Protein AF-A0A2E1I739-F1 (afdb_monomer_lite)

pLDDT: mean 78.55, std 15.69, range [39.75, 94.75]

Foldseek 3Di:
DDPDPDPPPPPPVVVVVVVVVVVVVVVVVVVVVVVVVVVVVVVVCVVPPQQDFDWDADPVRWIWTADNVRWIWIDPPPDTHTDDPPD

Structure (mmCIF, N/CA/C/O backbone):
data_AF-A0A2E1I739-F1
#
_entry.id   AF-A0A2E1I739-F1
#
loop_
_atom_site.group_PDB
_atom_site.id
_atom_site.type_symbol
_atom_site.label_atom_id
_atom_site.label_alt_id
_atom_site.label_comp_id
_atom_site.label_asym_id
_atom_site.label_entity_id
_atom_site.label_seq_id
_atom_site.pdbx_PDB_ins_code
_atom_site.Cartn_x
_atom_site.Cartn_y
_atom_site.Cartn_z
_atom_site.occupancy
_atom_site.B_iso_or_equiv
_atom_site.auth_seq_id
_atom_site.auth_comp_id
_atom_site.auth_asym_id
_atom_site.auth_atom_id
_atom_site.pdbx_PDB_model_num
ATOM 1 N N . MET A 1 1 ? 42.331 17.248 -57.249 1.00 43.16 1 MET A N 1
ATOM 2 C CA . MET A 1 1 ? 40.969 16.678 -57.287 1.00 43.16 1 MET A CA 1
ATOM 3 C C . MET A 1 1 ? 40.738 15.961 -55.969 1.00 43.16 1 MET A C 1
ATOM 5 O O . MET A 1 1 ? 41.230 14.857 -55.788 1.00 43.16 1 MET A O 1
ATOM 9 N N . THR A 1 2 ? 40.114 16.634 -55.006 1.00 48.34 2 THR A N 1
ATOM 10 C CA . THR A 1 2 ? 39.730 16.047 -53.718 1.00 48.34 2 THR A CA 1
ATOM 11 C C . THR A 1 2 ? 38.435 15.277 -53.930 1.00 48.34 2 THR A C 1
ATOM 13 O O . THR A 1 2 ? 37.375 15.871 -54.091 1.00 48.34 2 THR A O 1
ATOM 16 N N . SER A 1 3 ? 38.547 13.954 -54.018 1.00 54.03 3 SER A N 1
ATOM 17 C CA . SER A 1 3 ? 37.399 13.053 -54.007 1.00 54.03 3 SER A CA 1
ATOM 18 C C . SER A 1 3 ? 36.765 13.127 -52.621 1.00 54.03 3 SER A C 1
ATOM 20 O O . SER A 1 3 ? 37.255 12.493 -51.688 1.00 54.03 3 SER A O 1
ATOM 22 N N . GLU A 1 4 ? 35.712 13.925 -52.472 1.00 59.69 4 GLU A N 1
ATOM 23 C CA . GLU A 1 4 ? 34.858 13.869 -51.290 1.00 59.69 4 GLU A CA 1
ATOM 24 C C . GLU A 1 4 ? 34.231 12.476 -51.227 1.00 59.69 4 GLU A C 1
ATOM 26 O O . GLU A 1 4 ? 33.420 12.092 -52.069 1.00 59.69 4 GLU A O 1
ATOM 31 N N . PHE A 1 5 ? 34.665 11.685 -50.248 1.00 57.47 5 PHE A N 1
ATOM 32 C CA . PHE A 1 5 ? 34.031 10.419 -49.927 1.00 57.47 5 PHE A CA 1
ATOM 33 C C . PHE A 1 5 ? 32.644 10.731 -49.362 1.00 57.47 5 PHE A C 1
ATOM 35 O O . PHE A 1 5 ? 32.506 11.058 -48.185 1.00 57.47 5 PHE A O 1
ATOM 42 N N . GLN A 1 6 ? 31.619 10.678 -50.211 1.00 60.41 6 GLN A N 1
ATOM 43 C CA . GLN A 1 6 ? 30.239 10.640 -49.749 1.00 60.41 6 GLN A CA 1
ATOM 44 C C . GLN A 1 6 ? 29.947 9.208 -49.287 1.00 60.41 6 GLN A C 1
ATOM 46 O O . GLN A 1 6 ? 29.920 8.306 -50.131 1.00 60.41 6 GLN A O 1
ATOM 51 N N . PRO A 1 7 ? 29.774 8.952 -47.975 1.00 54.69 7 PRO A N 1
ATOM 52 C CA . PRO A 1 7 ? 29.386 7.627 -47.520 1.00 54.69 7 PRO A CA 1
ATOM 53 C C . PRO A 1 7 ? 28.035 7.267 -48.160 1.00 54.69 7 PRO A C 1
ATOM 55 O O . PRO A 1 7 ? 27.161 8.136 -48.256 1.00 54.69 7 PRO A O 1
ATOM 58 N N . PRO A 1 8 ? 27.844 6.017 -48.622 1.00 55.03 8 PRO A N 1
ATOM 59 C CA . PRO A 1 8 ? 26.631 5.635 -49.321 1.00 55.03 8 PRO A CA 1
ATOM 60 C C . PRO A 1 8 ? 25.434 5.833 -48.394 1.00 55.03 8 PRO A C 1
ATOM 62 O O . PRO A 1 8 ? 25.338 5.199 -47.339 1.00 55.03 8 PRO A O 1
ATOM 65 N N . ARG A 1 9 ? 24.532 6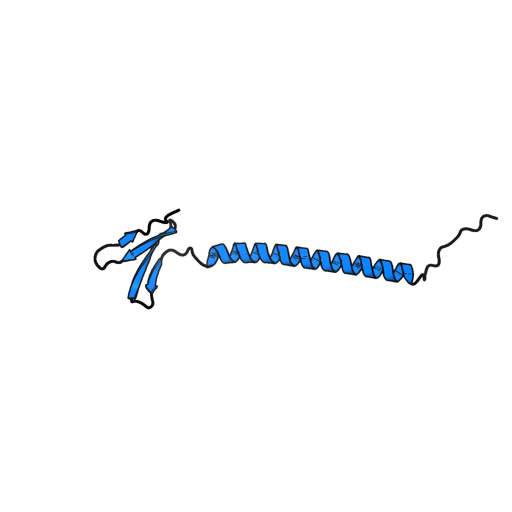.716 -48.828 1.00 56.88 9 ARG A N 1
ATOM 66 C CA . ARG A 1 9 ? 23.274 7.104 -48.174 1.00 56.88 9 ARG A CA 1
ATOM 67 C C . ARG A 1 9 ? 22.326 5.915 -47.920 1.00 56.88 9 ARG A C 1
ATOM 69 O O . ARG A 1 9 ? 21.434 6.040 -47.092 1.00 56.88 9 ARG A O 1
ATOM 76 N N . ASP A 1 10 ? 22.613 4.764 -48.533 1.00 59.94 10 ASP A N 1
ATOM 77 C CA . ASP A 1 10 ? 21.826 3.525 -48.488 1.00 59.94 10 ASP A CA 1
ATOM 78 C C . ASP A 1 10 ? 22.633 2.355 -47.881 1.00 59.94 10 ASP A C 1
ATOM 80 O O . ASP A 1 10 ? 22.608 1.219 -48.359 1.00 59.94 10 ASP A O 1
ATOM 84 N N . SER A 1 11 ? 23.436 2.626 -46.849 1.00 64.50 11 SER A N 1
ATOM 85 C CA . SER A 1 11 ? 24.185 1.568 -46.165 1.00 64.50 11 SER A CA 1
ATOM 86 C C . SER A 1 11 ? 23.264 0.799 -45.215 1.00 64.50 11 SER A C 1
ATOM 88 O O . SER A 1 11 ? 22.896 1.317 -44.164 1.00 64.50 11 SER A O 1
ATOM 90 N N . ILE A 1 12 ? 22.973 -0.465 -45.543 1.00 69.81 12 ILE A N 1
ATOM 91 C CA . ILE A 1 12 ? 22.203 -1.433 -44.725 1.00 69.81 12 ILE A CA 1
ATOM 92 C C . ILE A 1 12 ? 22.665 -1.447 -43.257 1.00 69.81 12 ILE A C 1
ATOM 94 O O . ILE A 1 12 ? 21.865 -1.594 -42.337 1.00 69.81 12 ILE A O 1
ATOM 98 N N . LEU A 1 13 ? 23.966 -1.248 -43.020 1.00 68.88 13 LEU A N 1
ATOM 99 C CA . LEU A 1 13 ? 24.528 -1.147 -41.674 1.00 68.88 13 LEU A CA 1
ATOM 100 C C . LEU A 1 13 ? 24.017 0.091 -40.922 1.00 68.88 13 LEU A C 1
ATOM 102 O O . LEU A 1 13 ? 23.684 -0.016 -39.749 1.00 68.88 13 LEU A O 1
ATOM 106 N N . GLY A 1 14 ? 23.911 1.247 -41.580 1.00 73.81 14 GLY A N 1
ATOM 107 C CA . GLY A 1 14 ? 23.387 2.478 -40.983 1.00 73.81 14 GLY A CA 1
ATOM 108 C C . GLY A 1 14 ? 21.903 2.376 -40.625 1.00 73.81 14 GLY A C 1
ATOM 109 O O . GLY A 1 14 ? 21.503 2.810 -39.546 1.00 73.81 14 GLY A O 1
ATOM 110 N N . GLU A 1 15 ? 21.110 1.733 -41.481 1.00 75.25 15 GLU A N 1
ATOM 111 C CA . GLU A 1 15 ? 19.697 1.440 -41.216 1.00 75.25 15 GLU A CA 1
ATOM 112 C C . GLU A 1 15 ? 19.542 0.463 -40.035 1.00 75.25 15 GLU A C 1
ATOM 114 O O . GLU A 1 15 ? 18.769 0.716 -39.110 1.00 75.25 15 GLU A O 1
ATOM 119 N N . LEU A 1 16 ? 20.365 -0.591 -39.986 1.00 75.00 16 LEU A N 1
ATOM 120 C CA . LEU A 1 16 ? 20.404 -1.543 -38.872 1.00 75.00 16 LEU A CA 1
ATOM 121 C C . LEU A 1 16 ? 20.797 -0.875 -37.541 1.00 75.00 16 LEU A C 1
ATOM 123 O O . LEU A 1 16 ? 20.171 -1.131 -36.508 1.00 75.00 16 LEU A O 1
ATOM 127 N N . TYR A 1 17 ? 21.804 0.007 -37.553 1.00 80.69 17 TYR A N 1
ATOM 128 C CA . TYR A 1 17 ? 22.208 0.778 -36.373 1.00 80.69 17 TYR A CA 1
ATOM 129 C C . TYR A 1 17 ? 21.087 1.703 -35.896 1.00 80.69 17 TYR A C 1
ATOM 131 O O . TYR A 1 17 ? 20.791 1.733 -34.701 1.00 80.69 17 TYR A O 1
ATOM 139 N N . PHE A 1 18 ? 20.424 2.413 -36.811 1.00 82.69 18 PHE A N 1
ATOM 140 C CA . PHE A 1 18 ? 19.311 3.294 -36.467 1.00 82.69 18 PHE A CA 1
ATOM 141 C C . PHE A 1 18 ? 18.140 2.521 -35.846 1.00 82.69 18 PHE A C 1
ATOM 143 O O . PHE A 1 18 ? 17.631 2.918 -34.796 1.00 82.69 18 PHE A O 1
ATOM 150 N N . HIS A 1 19 ? 17.761 1.377 -36.423 1.00 83.69 19 HIS A N 1
ATOM 151 C CA . HIS A 1 19 ? 16.705 0.528 -35.868 1.00 83.69 19 HIS A CA 1
ATOM 152 C C . HIS A 1 19 ? 17.048 -0.014 -34.479 1.00 83.69 19 HIS A C 1
ATOM 154 O O . HIS A 1 19 ? 16.201 0.019 -33.587 1.00 83.69 19 HIS A O 1
ATOM 160 N N . THR A 1 20 ? 18.289 -0.452 -34.267 1.00 86.31 20 THR A N 1
ATOM 161 C CA . THR A 1 20 ? 18.741 -0.974 -32.966 1.00 86.31 20 THR A CA 1
ATOM 162 C C . THR A 1 20 ? 18.706 0.114 -31.889 1.00 86.31 20 THR A C 1
ATOM 164 O O . THR A 1 20 ? 18.245 -0.112 -30.766 1.00 86.31 20 THR A O 1
ATOM 167 N N . ILE A 1 21 ? 19.137 1.329 -32.239 1.00 88.12 21 ILE A N 1
ATOM 168 C CA . ILE A 1 21 ? 19.097 2.492 -31.347 1.00 88.12 21 ILE A CA 1
ATOM 169 C C . ILE A 1 21 ? 17.643 2.862 -31.018 1.00 88.12 21 ILE A C 1
ATOM 171 O O . ILE A 1 21 ? 17.301 3.025 -29.847 1.00 88.12 21 ILE A O 1
ATOM 175 N N . ALA A 1 22 ? 16.764 2.923 -32.021 1.00 90.31 22 ALA A N 1
ATOM 176 C CA . ALA A 1 22 ? 15.347 3.226 -31.827 1.00 90.31 22 ALA A CA 1
ATOM 177 C C . ALA A 1 22 ? 14.640 2.192 -30.930 1.00 90.31 22 ALA A C 1
ATOM 179 O O . ALA A 1 22 ? 13.891 2.564 -30.025 1.00 90.31 22 ALA A O 1
ATOM 180 N N . GLN A 1 23 ? 14.918 0.900 -31.123 1.00 90.50 23 GLN A N 1
ATOM 181 C CA . GLN A 1 23 ? 14.384 -0.170 -30.275 1.00 90.50 23 GLN A CA 1
ATOM 182 C C . GLN A 1 23 ? 14.877 -0.062 -28.830 1.00 90.50 23 GLN A C 1
ATOM 184 O O . GLN A 1 23 ? 14.105 -0.273 -27.897 1.00 90.50 23 GLN A O 1
ATOM 189 N N . SER A 1 24 ? 16.136 0.327 -28.634 1.00 91.38 24 SER A N 1
ATOM 190 C CA . SER A 1 24 ? 16.700 0.542 -27.299 1.00 91.38 24 SER A CA 1
ATOM 191 C C . SER A 1 24 ? 15.983 1.679 -26.570 1.00 91.38 24 SER A C 1
ATOM 193 O O . SER A 1 24 ? 15.591 1.514 -25.416 1.00 91.38 24 SER A O 1
ATOM 195 N N . PHE A 1 25 ? 15.725 2.803 -27.248 1.00 92.31 25 PHE A N 1
ATOM 196 C CA . PHE A 1 25 ? 14.939 3.900 -26.676 1.00 92.31 25 PHE A CA 1
ATOM 197 C C . PHE A 1 25 ? 13.516 3.471 -26.317 1.00 92.31 25 PHE A C 1
ATOM 199 O O . PHE A 1 25 ? 13.036 3.809 -25.237 1.00 92.31 25 PHE A O 1
ATOM 206 N N . LEU A 1 26 ? 12.860 2.688 -27.177 1.00 93.56 26 LEU A N 1
ATOM 207 C CA . LEU A 1 26 ? 11.523 2.166 -26.904 1.00 93.56 26 LEU A CA 1
ATOM 208 C C . LEU A 1 26 ? 11.507 1.274 -25.653 1.00 93.56 26 LEU A C 1
ATOM 210 O O . LEU A 1 26 ? 10.647 1.445 -24.792 1.00 93.56 26 LEU A O 1
ATOM 214 N N . MET A 1 27 ? 12.484 0.377 -25.512 1.00 94.75 27 MET A N 1
ATOM 215 C CA . MET A 1 27 ? 12.605 -0.495 -24.339 1.00 94.75 27 MET A CA 1
ATOM 216 C C . MET A 1 27 ? 12.909 0.286 -23.057 1.00 94.75 27 MET A C 1
ATOM 218 O O . MET A 1 27 ? 12.341 -0.018 -22.009 1.00 94.75 27 MET A O 1
ATOM 222 N N . ILE A 1 28 ? 13.757 1.316 -23.132 1.00 94.44 28 ILE A N 1
ATOM 223 C CA . ILE A 1 28 ? 14.049 2.197 -21.993 1.00 94.44 28 ILE A CA 1
ATOM 224 C C . ILE A 1 28 ? 12.787 2.953 -21.569 1.00 94.44 28 ILE A C 1
ATOM 226 O O . ILE A 1 28 ? 12.456 2.962 -20.386 1.00 94.44 28 ILE A O 1
ATOM 230 N N . LEU A 1 29 ? 12.052 3.545 -22.516 1.00 94.38 29 LEU A N 1
ATOM 231 C CA . LEU A 1 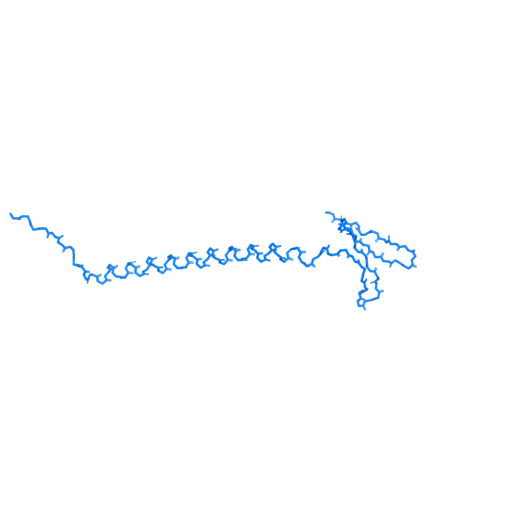29 ? 10.808 4.261 -22.224 1.00 94.38 29 LEU A CA 1
ATOM 232 C C . LEU A 1 29 ? 9.752 3.336 -21.615 1.00 94.38 29 LEU A C 1
ATOM 234 O O . LEU A 1 29 ? 9.096 3.713 -20.646 1.00 94.38 29 LEU A O 1
ATOM 238 N N . LEU A 1 30 ? 9.624 2.115 -22.137 1.00 94.56 30 LEU A N 1
ATOM 239 C CA . LEU A 1 30 ? 8.697 1.119 -21.609 1.00 94.56 30 LEU A CA 1
ATOM 240 C C . LEU A 1 30 ? 9.088 0.685 -20.187 1.00 94.56 30 LEU A C 1
ATOM 242 O O . LEU A 1 30 ? 8.232 0.619 -19.308 1.00 94.56 30 LEU A O 1
ATOM 246 N N . GLY A 1 31 ? 10.381 0.460 -19.936 1.00 93.88 31 GLY A N 1
ATOM 247 C CA . GLY A 1 31 ? 10.903 0.124 -18.611 1.00 93.88 31 GLY A CA 1
ATOM 248 C C . GLY A 1 31 ? 10.695 1.241 -17.586 1.00 93.88 31 GLY A C 1
ATOM 249 O O . GLY A 1 31 ? 10.191 0.988 -16.494 1.00 93.88 31 GLY A O 1
ATOM 250 N N . VAL A 1 32 ? 11.013 2.489 -17.942 1.00 94.44 32 VAL A N 1
ATOM 251 C CA . VAL A 1 32 ? 10.777 3.659 -17.077 1.00 94.44 32 VAL A CA 1
ATOM 252 C C . VAL A 1 32 ? 9.281 3.855 -16.825 1.00 94.44 32 VAL A C 1
ATOM 254 O O . VAL A 1 32 ? 8.881 4.084 -15.685 1.00 94.44 32 VAL A O 1
ATOM 257 N N . GLY A 1 33 ? 8.445 3.704 -17.855 1.00 91.88 33 GLY A N 1
ATOM 258 C CA . GLY A 1 33 ? 6.990 3.782 -17.726 1.00 91.88 33 GLY A CA 1
ATOM 259 C C . GLY A 1 33 ? 6.428 2.747 -16.751 1.00 91.88 33 GLY A C 1
ATOM 260 O O . GLY A 1 33 ? 5.620 3.094 -15.894 1.00 91.88 33 GLY A O 1
ATOM 261 N N . LEU A 1 34 ? 6.903 1.500 -16.818 1.00 92.00 34 LEU A N 1
ATOM 262 C CA . LEU A 1 34 ? 6.509 0.433 -15.892 1.00 92.00 34 LEU A CA 1
ATOM 263 C C . LEU A 1 34 ? 6.946 0.713 -14.449 1.00 92.00 34 LEU A C 1
ATOM 265 O O . LEU A 1 34 ? 6.181 0.446 -13.521 1.00 92.00 34 LEU A O 1
ATOM 269 N N . LEU A 1 35 ? 8.145 1.267 -14.246 1.00 90.94 35 LEU A N 1
ATOM 270 C CA . LEU A 1 35 ? 8.625 1.646 -12.915 1.00 90.94 35 LEU A CA 1
ATOM 271 C C . LEU A 1 35 ? 7.763 2.761 -12.315 1.00 90.94 35 LEU A C 1
ATOM 273 O O . LEU A 1 35 ? 7.303 2.627 -11.184 1.00 90.94 35 LEU A O 1
ATOM 277 N N . LEU A 1 36 ? 7.484 3.818 -13.084 1.00 88.62 36 LEU A N 1
ATOM 278 C CA . LEU A 1 36 ? 6.615 4.914 -12.644 1.00 88.62 36 LEU A CA 1
ATOM 279 C C . LEU A 1 36 ? 5.193 4.424 -12.359 1.00 88.62 36 LEU A C 1
ATOM 281 O O . LEU A 1 36 ? 4.630 4.753 -11.319 1.00 88.62 36 LEU A O 1
ATOM 285 N N . PHE A 1 37 ? 4.638 3.587 -13.237 1.00 85.75 37 PHE A N 1
ATOM 286 C CA . PHE A 1 37 ? 3.335 2.964 -13.023 1.00 85.75 37 PHE A CA 1
ATOM 287 C C . PHE A 1 37 ? 3.306 2.144 -11.729 1.00 85.75 37 PHE A C 1
ATOM 289 O O . PHE A 1 37 ? 2.371 2.270 -10.946 1.00 85.75 37 PHE A O 1
ATOM 296 N N . SER A 1 38 ? 4.352 1.360 -11.460 1.00 81.88 38 SER A N 1
ATOM 297 C CA . SER A 1 38 ? 4.450 0.558 -10.235 1.00 81.88 38 SER A CA 1
ATOM 298 C C . SER A 1 38 ? 4.515 1.424 -8.976 1.00 81.88 38 SER A C 1
ATOM 300 O O . SER A 1 38 ? 3.897 1.074 -7.974 1.00 81.88 38 SER A O 1
ATOM 302 N N . VAL A 1 39 ? 5.223 2.559 -9.018 1.00 82.62 39 VAL A N 1
ATOM 303 C CA . VAL A 1 39 ? 5.272 3.517 -7.900 1.00 82.62 39 VAL A CA 1
ATOM 304 C C . VAL A 1 39 ? 3.893 4.124 -7.657 1.00 82.62 39 VAL A C 1
ATOM 306 O O . VAL A 1 39 ? 3.388 4.038 -6.543 1.00 82.62 39 VAL A O 1
ATOM 309 N N . ILE A 1 40 ? 3.246 4.641 -8.705 1.00 81.06 40 ILE A N 1
ATOM 310 C CA . ILE A 1 40 ? 1.920 5.264 -8.606 1.00 81.06 40 ILE A CA 1
ATOM 311 C C . ILE A 1 40 ? 0.886 4.257 -8.092 1.00 81.06 40 ILE A C 1
ATOM 313 O O . ILE A 1 40 ? 0.105 4.570 -7.198 1.00 81.06 40 ILE A O 1
ATOM 317 N N . VAL A 1 41 ? 0.870 3.033 -8.621 1.00 77.19 41 VAL A N 1
ATOM 318 C CA . VAL A 1 41 ? -0.061 1.991 -8.167 1.00 77.19 41 VAL A CA 1
ATOM 319 C C . VAL A 1 41 ? 0.211 1.593 -6.715 1.00 77.19 41 VAL A C 1
ATOM 321 O O . VAL A 1 41 ? -0.736 1.424 -5.955 1.00 77.19 41 VAL A O 1
ATOM 324 N N . ASN A 1 42 ? 1.473 1.477 -6.295 1.00 72.25 42 ASN A N 1
ATOM 325 C CA . ASN A 1 42 ? 1.821 1.152 -4.908 1.00 72.25 42 ASN A CA 1
ATOM 326 C C . ASN A 1 42 ? 1.410 2.267 -3.933 1.00 72.25 42 ASN A C 1
ATOM 328 O O . ASN A 1 42 ? 0.854 1.973 -2.879 1.00 72.25 42 ASN A O 1
ATOM 332 N N . GLU A 1 43 ? 1.624 3.534 -4.292 1.00 68.62 43 GLU A N 1
ATOM 333 C CA . GLU A 1 43 ? 1.177 4.674 -3.483 1.00 68.62 43 GLU A CA 1
ATOM 334 C C . GLU A 1 43 ? -0.351 4.701 -3.347 1.00 68.62 43 GLU A C 1
ATOM 336 O O . GLU A 1 43 ? -0.860 4.760 -2.232 1.00 68.62 43 GLU A O 1
ATOM 341 N N . ASN A 1 44 ? -1.089 4.522 -4.447 1.00 60.81 44 ASN A N 1
ATOM 342 C CA . ASN A 1 44 ? -2.555 4.511 -4.406 1.00 60.81 44 ASN A CA 1
ATOM 343 C C . ASN A 1 44 ? -3.133 3.281 -3.674 1.00 60.81 44 ASN A C 1
ATOM 345 O O . ASN A 1 44 ? -4.156 3.384 -3.005 1.00 60.81 44 ASN A O 1
ATOM 349 N N . LEU A 1 45 ? -2.484 2.113 -3.752 1.00 57.38 45 LEU A N 1
ATOM 350 C CA . LEU A 1 45 ? -2.908 0.918 -3.008 1.00 57.38 45 LEU A CA 1
ATOM 351 C C . LEU A 1 45 ? -2.578 0.997 -1.512 1.00 57.38 45 LEU A C 1
ATOM 353 O O . LEU A 1 45 ? -3.266 0.375 -0.703 1.00 57.38 45 LEU A O 1
ATOM 357 N N . ARG A 1 46 ? -1.532 1.733 -1.120 1.00 54.12 46 ARG A N 1
ATOM 358 C CA . ARG A 1 46 ? -1.214 1.944 0.299 1.00 54.12 46 ARG A CA 1
ATOM 359 C C . ARG A 1 46 ? -2.287 2.756 1.014 1.00 54.12 46 ARG A C 1
ATOM 361 O O . ARG A 1 46 ? -2.562 2.460 2.177 1.00 54.12 46 ARG A O 1
ATOM 368 N N . ASP A 1 47 ? -2.895 3.713 0.322 1.00 53.06 47 ASP A N 1
ATOM 369 C CA . ASP A 1 47 ? -3.908 4.584 0.915 1.00 53.06 47 ASP A CA 1
ATOM 370 C C . ASP A 1 47 ? -5.279 3.897 1.040 1.00 53.06 47 ASP A C 1
ATOM 372 O O . ASP A 1 47 ? -5.960 4.085 2.050 1.00 53.06 47 ASP A O 1
ATOM 376 N N . ASP A 1 48 ? -5.656 3.025 0.098 1.00 51.59 48 ASP A N 1
ATOM 377 C CA . ASP A 1 48 ? -7.008 2.441 0.075 1.00 51.59 48 ASP A CA 1
ATOM 378 C C . ASP A 1 48 ? -7.167 1.125 0.860 1.00 51.59 48 ASP A C 1
ATOM 380 O O . ASP A 1 48 ? -8.273 0.785 1.283 1.00 51.59 48 ASP A O 1
ATOM 384 N N . VAL A 1 49 ? -6.096 0.354 1.087 1.00 52.50 49 VAL A N 1
ATOM 385 C CA . VAL A 1 49 ? -6.270 -1.040 1.547 1.00 52.50 49 VAL A CA 1
ATOM 386 C C . VAL A 1 49 ? -6.325 -1.195 3.079 1.00 52.50 49 VAL A C 1
ATOM 388 O O . VAL A 1 49 ? -6.820 -2.218 3.545 1.00 52.50 49 VAL A O 1
ATOM 391 N N . TYR A 1 50 ? -5.920 -0.217 3.909 1.00 52.75 50 TYR A N 1
ATOM 392 C CA . TYR A 1 50 ? -5.832 -0.471 5.367 1.00 52.75 50 TYR A CA 1
ATOM 393 C C . TYR A 1 50 ? -6.147 0.665 6.357 1.00 52.75 50 TYR A C 1
ATOM 395 O O . TYR A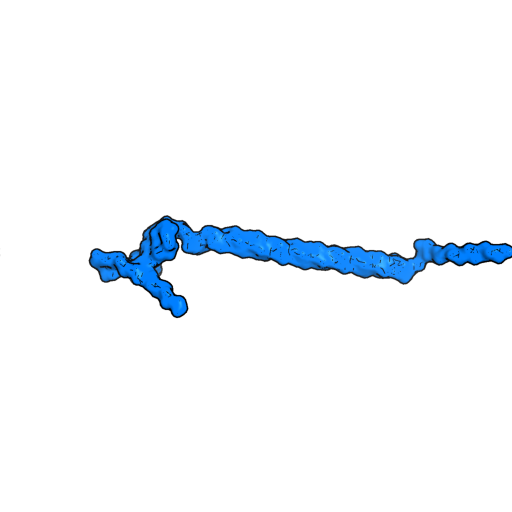 1 50 ? -5.893 0.466 7.545 1.00 52.75 50 TYR A O 1
ATOM 403 N N . PHE A 1 51 ? -6.718 1.814 5.989 1.00 59.72 51 PHE A N 1
ATOM 404 C CA . PHE A 1 51 ? -6.785 2.942 6.945 1.00 59.72 51 PHE A CA 1
ATOM 405 C C . PHE A 1 51 ? -8.154 3.554 7.222 1.00 59.72 51 PHE A C 1
ATOM 407 O O . PHE A 1 51 ? -8.227 4.549 7.942 1.00 59.72 51 PHE A O 1
ATOM 414 N N . THR A 1 52 ? -9.250 2.952 6.765 1.00 67.62 52 THR A N 1
ATOM 415 C CA . THR A 1 52 ? -10.579 3.440 7.140 1.00 67.62 52 THR A CA 1
ATOM 416 C C . THR A 1 52 ? -10.893 3.104 8.605 1.00 67.62 52 THR A C 1
ATOM 418 O O . THR A 1 52 ? -10.869 1.937 9.006 1.00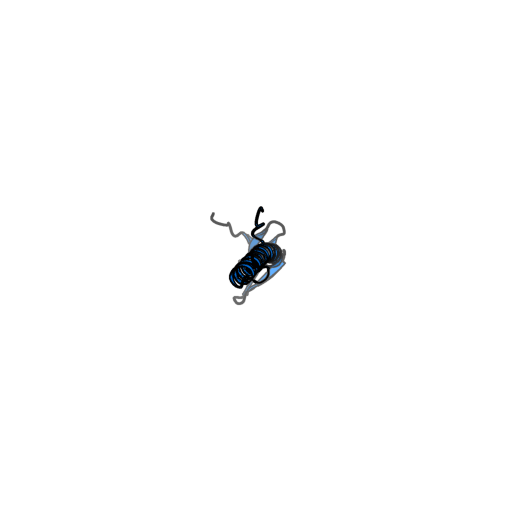 67.62 52 THR A O 1
ATOM 421 N N . PRO A 1 53 ? -11.170 4.117 9.446 1.00 81.06 53 PRO A N 1
ATOM 422 C CA . PRO A 1 53 ? -11.704 3.896 10.780 1.00 81.06 53 PRO A CA 1
ATOM 423 C C . PRO A 1 53 ? -13.050 3.196 10.661 1.00 81.06 53 PRO A C 1
ATOM 425 O O . PRO A 1 53 ? -13.867 3.541 9.806 1.00 81.06 53 PRO A O 1
ATOM 428 N N . GLY A 1 54 ? -13.296 2.234 11.535 1.00 88.31 54 GLY A N 1
ATOM 429 C CA . GLY A 1 54 ? -14.513 1.451 11.456 1.00 88.31 54 GLY A CA 1
ATOM 430 C C . GLY A 1 54 ? -14.525 0.284 12.416 1.00 88.31 54 GLY A C 1
ATOM 431 O O . GLY A 1 54 ? -13.524 -0.042 13.060 1.00 88.31 54 GLY A O 1
ATOM 432 N N . GLU A 1 55 ? -15.692 -0.334 12.493 1.00 91.94 55 GLU A N 1
ATOM 433 C CA . GLU A 1 55 ? -15.933 -1.554 13.244 1.00 91.94 55 GLU A CA 1
ATOM 434 C C . GLU A 1 55 ? -16.369 -2.640 12.271 1.00 91.94 55 GLU A C 1
ATOM 436 O O . GLU A 1 55 ? -17.161 -2.387 11.363 1.00 91.94 55 GLU A O 1
ATOM 441 N N . TRP A 1 56 ? -15.841 -3.845 12.441 1.00 91.62 56 TRP A N 1
ATOM 442 C CA . TRP A 1 56 ? -16.237 -5.001 11.646 1.00 91.62 56 TRP A CA 1
ATOM 443 C C . TRP A 1 56 ? -16.187 -6.262 12.499 1.00 91.62 56 TRP A C 1
ATOM 445 O O . TRP A 1 56 ? -15.566 -6.293 13.556 1.00 91.62 56 TRP A O 1
ATOM 455 N N . THR A 1 57 ? -16.872 -7.308 12.054 1.00 92.88 57 THR A N 1
ATOM 456 C CA . THR A 1 57 ? -16.823 -8.632 12.684 1.00 92.88 57 THR A CA 1
ATOM 457 C C . THR A 1 57 ? -16.174 -9.598 11.706 1.00 92.88 57 THR A C 1
ATOM 459 O O . THR A 1 57 ? -16.503 -9.565 10.519 1.00 92.88 57 THR A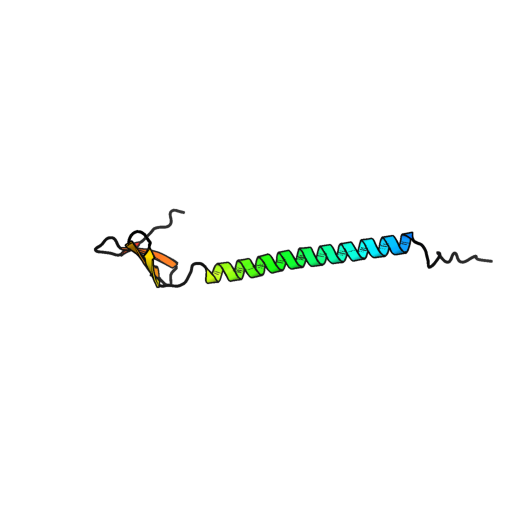 O 1
ATOM 462 N N . ASP A 1 58 ? -15.222 -10.402 12.172 1.00 91.06 58 ASP A N 1
ATOM 463 C CA . ASP A 1 58 ? -14.586 -11.416 11.331 1.00 91.06 58 ASP A CA 1
ATOM 464 C C . ASP A 1 58 ? -15.444 -12.688 11.190 1.00 91.06 58 ASP A C 1
ATOM 466 O O . ASP A 1 58 ? -16.525 -12.823 11.767 1.00 91.06 58 ASP A O 1
ATOM 470 N N . ASP A 1 59 ? -14.953 -13.639 10.401 1.00 93.06 59 ASP A N 1
ATOM 471 C CA . ASP A 1 59 ? -15.573 -14.946 10.168 1.00 93.06 59 ASP A CA 1
ATOM 472 C C . ASP A 1 59 ? -15.661 -15.821 11.431 1.00 93.06 59 ASP A C 1
ATOM 474 O O . ASP A 1 59 ? -16.428 -16.784 11.470 1.00 93.06 59 ASP A O 1
ATOM 478 N N . LYS A 1 60 ? -14.910 -15.471 12.480 1.00 90.88 60 LYS A N 1
ATOM 479 C CA . LYS A 1 60 ? -14.909 -16.134 13.789 1.00 90.88 60 LYS A CA 1
ATOM 480 C C . LYS A 1 60 ? -15.828 -15.440 14.796 1.00 90.88 60 LYS A C 1
ATOM 482 O O . LYS A 1 60 ? -15.929 -15.903 15.931 1.00 90.88 60 LYS A O 1
ATOM 487 N N . GLY A 1 61 ? -16.506 -14.362 14.399 1.00 92.00 61 GLY A N 1
ATOM 488 C CA . GLY A 1 61 ? -17.389 -13.590 15.268 1.00 92.00 61 GLY A CA 1
ATOM 489 C C . GLY A 1 61 ? -16.661 -12.616 16.199 1.00 92.00 61 GLY A C 1
ATOM 490 O O . GLY A 1 61 ? -17.295 -12.057 17.094 1.00 92.00 61 GLY A O 1
ATOM 491 N N . ILE A 1 62 ? -15.355 -12.396 16.020 1.00 91.38 62 ILE A N 1
ATOM 492 C CA . ILE A 1 62 ? -14.591 -11.427 16.808 1.00 91.38 62 ILE A CA 1
ATOM 493 C C . ILE A 1 62 ? -14.905 -10.032 16.277 1.00 91.38 62 ILE A C 1
ATOM 495 O O . ILE A 1 62 ? -14.797 -9.771 15.076 1.00 91.38 62 ILE A O 1
ATOM 499 N N . GLN A 1 63 ? -15.292 -9.128 17.176 1.00 94.12 63 GLN A N 1
ATOM 500 C CA . GLN A 1 63 ? -15.518 -7.730 16.826 1.00 94.12 63 GLN A CA 1
ATOM 501 C C . GLN A 1 63 ? -14.203 -6.962 16.885 1.00 94.12 63 GLN A C 1
ATOM 503 O O . GLN A 1 63 ? -13.480 -6.990 17.882 1.00 94.12 63 GLN A O 1
ATOM 508 N N . TRP A 1 64 ? -13.928 -6.243 15.811 1.00 93.69 64 TRP A N 1
ATOM 509 C CA . TRP A 1 64 ? -12.739 -5.440 15.608 1.00 93.69 64 TRP A CA 1
ATOM 510 C C . TRP A 1 64 ? -13.130 -3.974 15.497 1.00 93.69 64 TRP A C 1
ATOM 512 O O . TRP A 1 64 ? -14.155 -3.640 14.905 1.00 93.69 64 TRP A O 1
ATOM 522 N N . ARG A 1 65 ? -12.292 -3.092 16.040 1.00 91.56 65 ARG A N 1
ATOM 523 C CA . ARG A 1 65 ? -12.433 -1.640 15.910 1.00 91.56 65 ARG A CA 1
ATOM 524 C C . ARG A 1 65 ? -11.094 -1.028 15.547 1.00 91.56 65 ARG A C 1
ATOM 526 O O . ARG A 1 65 ? -10.095 -1.256 16.231 1.00 91.56 65 ARG A O 1
ATOM 533 N N . ARG A 1 66 ? -11.084 -0.171 14.529 1.00 87.38 66 ARG A N 1
ATOM 534 C CA . ARG A 1 66 ? -9.941 0.681 14.195 1.00 87.38 66 ARG A CA 1
ATOM 535 C C . ARG A 1 66 ? -10.307 2.148 14.351 1.00 87.38 66 ARG A C 1
ATOM 537 O O . ARG A 1 66 ? -11.344 2.589 13.864 1.00 87.38 66 ARG A O 1
ATOM 544 N N . THR A 1 67 ? -9.466 2.905 15.048 1.00 85.50 67 THR A N 1
ATOM 545 C CA . THR A 1 67 ? -9.676 4.346 15.254 1.00 85.50 67 THR A CA 1
ATOM 546 C C . THR A 1 67 ? -8.914 5.171 14.216 1.00 85.50 67 THR A C 1
ATOM 548 O O . THR A 1 67 ? -7.963 4.685 13.605 1.00 85.50 67 THR A O 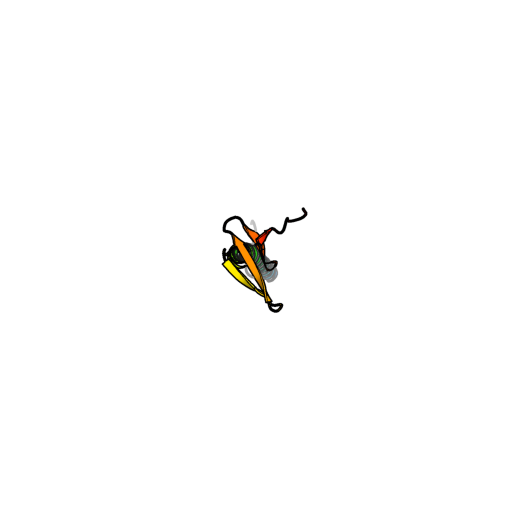1
ATOM 551 N N . ASN A 1 68 ? -9.283 6.449 14.062 1.00 79.69 68 ASN A N 1
ATOM 552 C CA . ASN A 1 68 ? -8.594 7.415 13.187 1.00 79.69 68 ASN A CA 1
ATOM 553 C C . ASN A 1 68 ? -7.070 7.496 13.417 1.00 79.69 68 ASN A C 1
ATOM 555 O O . ASN A 1 68 ? -6.334 7.885 12.521 1.00 79.69 68 ASN A O 1
ATOM 559 N N . GLY A 1 69 ? -6.583 7.127 14.606 1.00 74.44 69 GLY A N 1
ATOM 560 C CA . GLY A 1 69 ? -5.154 7.101 14.934 1.00 74.44 69 GLY A CA 1
ATOM 561 C C . GLY A 1 69 ? -4.421 5.823 14.507 1.00 74.44 69 GLY A C 1
ATOM 562 O O . GLY A 1 69 ? -3.314 5.585 14.981 1.00 74.44 69 GLY A O 1
ATOM 563 N N . GLY A 1 70 ? -5.045 4.955 13.704 1.00 76.88 70 GLY A N 1
ATOM 564 C CA . GLY A 1 70 ? -4.460 3.696 13.226 1.00 76.88 70 GLY A CA 1
ATOM 565 C C . GLY A 1 70 ? -4.425 2.564 14.260 1.00 76.88 70 GLY A C 1
ATOM 566 O O . GLY A 1 70 ? -4.003 1.451 13.936 1.00 76.88 70 GLY A O 1
ATOM 567 N N . LEU A 1 71 ? -4.896 2.816 15.487 1.00 83.94 71 LEU A N 1
ATOM 568 C CA . LEU A 1 71 ? -4.928 1.833 16.567 1.00 83.94 71 LEU A CA 1
ATOM 569 C C . LEU A 1 71 ? -6.002 0.774 16.310 1.00 83.94 71 LEU A C 1
ATOM 571 O O . LEU A 1 71 ? -7.149 1.114 16.014 1.00 83.94 71 LEU A O 1
ATOM 575 N N . LEU A 1 72 ? -5.617 -0.494 16.462 1.00 88.88 72 LEU A N 1
ATOM 576 C CA . LEU A 1 72 ? -6.482 -1.659 16.303 1.00 88.88 72 LEU A CA 1
ATOM 577 C C . LEU A 1 72 ? -6.872 -2.230 17.673 1.00 88.88 72 LEU A C 1
ATOM 579 O O . LEU A 1 72 ? -6.019 -2.416 18.545 1.00 88.88 72 LEU A O 1
ATOM 583 N N . TYR A 1 73 ? -8.158 -2.520 17.834 1.00 91.62 73 TYR A N 1
ATOM 584 C CA . TYR A 1 73 ? -8.757 -3.097 19.030 1.00 91.62 73 TYR A CA 1
ATOM 585 C C . TYR A 1 73 ? -9.583 -4.329 18.663 1.00 91.62 73 TYR A C 1
ATOM 587 O O . TYR A 1 73 ? -10.163 -4.379 17.576 1.00 91.62 73 TYR A O 1
ATOM 595 N N . TRP A 1 74 ? -9.679 -5.278 19.589 1.00 93.62 74 TRP A N 1
ATOM 596 C CA . TRP A 1 74 ? -10.630 -6.389 19.530 1.00 93.62 74 TRP A CA 1
ATOM 597 C C . TRP A 1 74 ? -11.504 -6.395 20.791 1.00 93.62 74 TRP A C 1
ATOM 599 O O . TRP A 1 74 ? -11.072 -5.927 21.846 1.00 93.62 74 TRP A O 1
ATOM 609 N N . TRP A 1 75 ? -12.747 -6.855 20.669 1.00 92.94 75 TRP A N 1
ATOM 610 C CA . TRP A 1 75 ? -13.704 -6.932 21.776 1.00 92.94 75 TRP A CA 1
ATOM 611 C C . TRP A 1 75 ? -13.592 -8.271 22.502 1.00 92.94 75 TRP A C 1
ATOM 613 O O . TRP A 1 75 ? -13.731 -9.321 21.872 1.00 92.94 75 TRP A O 1
ATOM 623 N N . ASP A 1 76 ? -13.399 -8.242 23.820 1.00 93.00 76 ASP A N 1
ATOM 624 C CA . ASP A 1 76 ? -13.282 -9.458 24.637 1.00 93.00 76 ASP A CA 1
ATOM 625 C C . ASP A 1 76 ? -14.613 -9.958 25.228 1.00 93.00 76 ASP A C 1
ATOM 627 O O . ASP A 1 76 ? -14.663 -11.018 25.853 1.00 93.00 76 ASP A O 1
ATOM 631 N N . GLY A 1 77 ? -15.701 -9.214 25.008 1.00 90.81 77 GLY A N 1
ATOM 632 C CA . GLY A 1 77 ? -17.012 -9.455 25.616 1.00 90.81 77 GLY A CA 1
ATOM 633 C C . GLY A 1 77 ? -17.413 -8.403 26.653 1.00 90.81 77 GLY A C 1
ATOM 634 O O . GLY A 1 77 ? -18.597 -8.300 26.974 1.00 90.81 77 GLY A O 1
ATOM 635 N N . SER A 1 78 ? -16.465 -7.604 27.140 1.00 91.69 78 SER A N 1
ATOM 636 C CA . SER A 1 78 ? -16.671 -6.592 28.180 1.00 91.69 78 SER A CA 1
ATOM 637 C C . SER A 1 78 ? -15.985 -5.258 27.883 1.00 91.69 78 SER A C 1
ATOM 639 O O . SER A 1 78 ? -16.556 -4.203 28.168 1.00 91.69 78 SER A O 1
ATOM 641 N N . GLU A 1 79 ? -14.800 -5.289 27.275 1.00 93.25 79 GLU A N 1
ATOM 642 C CA . GLU A 1 79 ? -14.001 -4.117 26.955 1.00 93.25 79 GLU A CA 1
ATOM 643 C C . GLU A 1 79 ? -13.246 -4.249 25.621 1.00 93.25 79 GLU A C 1
ATOM 645 O O . GLU A 1 79 ? -13.124 -5.315 25.012 1.00 93.25 79 GLU A O 1
ATOM 650 N N . TRP A 1 80 ? -12.760 -3.103 25.133 1.00 92.25 80 TRP A N 1
ATOM 651 C CA . TRP A 1 80 ? -11.946 -3.025 23.921 1.00 92.25 80 TRP A CA 1
ATOM 652 C C . TRP A 1 80 ? -10.466 -3.166 24.268 1.00 92.25 80 TRP A C 1
ATOM 654 O O . TRP A 1 80 ? -9.863 -2.249 24.832 1.00 92.25 80 TRP A O 1
ATOM 664 N N . ILE A 1 81 ? -9.854 -4.269 23.845 1.00 93.06 81 ILE A N 1
ATOM 665 C CA . ILE A 1 81 ? -8.446 -4.563 24.105 1.00 93.06 81 ILE A CA 1
ATOM 666 C C . ILE A 1 81 ? -7.585 -4.037 22.958 1.00 93.06 81 ILE A C 1
ATOM 668 O O . ILE A 1 81 ? -7.728 -4.438 21.800 1.00 93.06 81 ILE A O 1
ATOM 672 N N . LYS A 1 82 ? -6.664 -3.125 23.281 1.00 90.06 82 LYS A N 1
ATOM 673 C CA . LYS A 1 82 ? -5.716 -2.546 22.322 1.00 90.06 82 LYS A CA 1
ATOM 674 C C . LYS A 1 82 ? -4.642 -3.567 21.950 1.00 90.06 82 LYS A C 1
ATOM 676 O O . LYS A 1 82 ? -3.913 -4.032 22.824 1.00 90.06 82 LYS A O 1
ATOM 681 N N . LEU A 1 83 ? -4.455 -3.825 20.657 1.00 84.50 83 LEU A N 1
ATOM 682 C CA . LEU A 1 83 ? -3.280 -4.557 20.190 1.00 84.50 83 LEU A CA 1
ATOM 683 C C . LEU A 1 83 ? -2.064 -3.629 20.208 1.00 84.50 83 LEU A C 1
ATOM 685 O O . LEU A 1 83 ? -2.010 -2.627 19.491 1.00 84.50 83 LEU A O 1
ATOM 689 N N . GLN A 1 84 ? -1.084 -3.943 21.053 1.00 75.50 84 GLN A N 1
ATOM 690 C CA . GLN A 1 84 ? 0.237 -3.340 20.937 1.00 75.50 84 GLN A CA 1
ATOM 691 C C . GLN A 1 84 ? 0.965 -4.007 19.772 1.00 75.50 84 GLN A C 1
ATOM 693 O O . GLN A 1 84 ? 1.102 -5.226 19.732 1.00 75.50 84 GLN A O 1
ATOM 698 N N . SER A 1 85 ? 1.422 -3.202 18.816 1.00 57.28 85 SER A N 1
ATOM 699 C CA . SER A 1 85 ? 2.391 -3.654 17.823 1.00 57.28 85 SER A CA 1
ATOM 700 C C . SER A 1 85 ? 3.706 -3.896 18.563 1.00 57.28 85 SER A C 1
ATOM 702 O O . SER A 1 85 ? 4.358 -2.934 18.971 1.00 57.28 85 SER A O 1
ATOM 704 N N . THR A 1 86 ? 4.083 -5.155 18.765 1.00 48.75 86 THR A N 1
ATOM 705 C CA . THR A 1 86 ? 5.462 -5.514 19.095 1.00 48.75 86 THR A CA 1
ATOM 706 C C . THR A 1 86 ? 6.323 -5.147 17.890 1.00 48.75 86 THR A C 1
ATOM 708 O O . THR A 1 86 ? 6.190 -5.754 16.829 1.00 48.75 86 THR A O 1
ATOM 711 N N . ALA A 1 87 ? 7.108 -4.080 18.046 1.00 39.75 87 ALA A N 1
ATOM 712 C CA . ALA A 1 87 ? 8.150 -3.689 17.103 1.00 39.75 87 ALA A CA 1
ATOM 713 C C . ALA A 1 87 ? 9.304 -4.699 17.115 1.00 39.75 87 ALA A C 1
ATOM 715 O O . ALA A 1 87 ? 9.544 -5.296 18.192 1.00 39.75 87 ALA A O 1
#

Sequence (87 aa):
MTSEFQPPRDSILGELYFHTIAQSFLMILLGVGLLLFSVIVNENLRDDVYFTPGEWTDDKGIQWRRTNGGLLYWWDGSEWIKLQSTA

Secondary structure (DSSP, 8-state):
--------TT-HHHHHHHHHHHHHHHHHHHHHHHHHHHHHHHHHHHHHSS---EEEE-TT--EEEE-TTS-EEEE-SSSEEE-----

Radius of gyration: 30.68 Å; chains: 1; bounding box: 58×33×86 Å